Protein AF-X1MKN1-F1 (afdb_monomer)

Solvent-accessible surface area (backbone atoms only — not comparable to full-atom values): 3506 Å² total; per-residue (Å²): 95,77,47,78,36,78,45,21,51,38,94,65,38,38,55,53,50,49,48,46,68,72,75,50,82,60,65,33,36,36,29,25,11,71,54,42,66,53,17,44,50,52,42,63,75,69,64,51,91,40,52,44,59,36,75,41,63,87,86,73,72,130

Sequence (62 aa):
MRALVLGGAGAVCKETTRDLAEYSDYDEIVVADFNLEAATSLVKDIGDRRLTPLFFDAEEYG

Mean predicted aligned error: 2.13 Å

Radius of gyration: 10.83 Å; Cα contacts (8 Å, |Δi|>4): 106; chains: 1; bounding box: 24×25×29 Å

Structure (mmCIF, N/CA/C/O backbone):
data_AF-X1MKN1-F1
#
_entry.id   AF-X1MKN1-F1
#
loop_
_atom_site.group_PDB
_atom_site.id
_atom_site.type_symbol
_atom_site.label_atom_id
_atom_site.label_alt_id
_atom_site.label_comp_id
_atom_site.label_asym_id
_atom_site.label_entity_id
_atom_site.label_seq_id
_atom_site.pdbx_PDB_ins_code
_atom_site.Cartn_x
_atom_site.Cartn_y
_atom_site.Cartn_z
_atom_site.occupancy
_atom_site.B_iso_or_equiv
_atom_site.auth_seq_id
_atom_site.auth_comp_id
_atom_site.auth_asym_id
_atom_site.auth_atom_id
_atom_site.pdbx_PDB_model_num
ATOM 1 N N . MET A 1 1 ? -13.469 -9.589 4.156 1.00 92.94 1 MET A N 1
ATOM 2 C CA . MET A 1 1 ? -13.251 -9.525 2.692 1.00 92.94 1 MET A CA 1
ATOM 3 C C . MET A 1 1 ? -11.832 -9.022 2.415 1.00 92.94 1 MET A C 1
ATOM 5 O O . MET A 1 1 ? -11.260 -8.414 3.311 1.00 92.94 1 MET A O 1
ATOM 9 N N . ARG A 1 2 ? -11.243 -9.276 1.237 1.00 97.50 2 ARG A N 1
ATOM 10 C CA . ARG A 1 2 ? -9.854 -8.877 0.920 1.00 97.50 2 ARG A CA 1
ATOM 11 C C . ARG A 1 2 ? -9.804 -7.934 -0.279 1.00 97.50 2 ARG A C 1
ATOM 13 O O . ARG A 1 2 ? -10.588 -8.121 -1.208 1.00 97.50 2 ARG A O 1
ATOM 20 N N . ALA A 1 3 ? -8.872 -6.985 -0.263 1.00 97.75 3 ALA A N 1
ATOM 21 C CA . ALA A 1 3 ? -8.619 -6.054 -1.361 1.00 97.75 3 ALA A CA 1
ATOM 22 C C . ALA A 1 3 ? -7.157 -6.125 -1.831 1.00 97.75 3 ALA A C 1
ATOM 24 O O . ALA A 1 3 ? -6.246 -6.290 -1.022 1.00 97.75 3 ALA A O 1
ATOM 25 N N . LEU A 1 4 ? -6.942 -5.966 -3.138 1.00 97.56 4 LEU A N 1
ATOM 26 C CA . LEU A 1 4 ? -5.628 -5.795 -3.761 1.00 97.56 4 LEU A CA 1
ATOM 27 C C . LEU A 1 4 ? -5.596 -4.425 -4.442 1.00 97.56 4 LEU A C 1
ATOM 29 O O . LEU A 1 4 ? -6.418 -4.155 -5.317 1.00 97.56 4 LEU A O 1
ATOM 33 N N . VAL A 1 5 ? -4.648 -3.576 -4.054 1.00 97.25 5 VAL A N 1
ATOM 34 C CA . VAL A 1 5 ? -4.447 -2.239 -4.621 1.00 97.25 5 VAL A CA 1
ATOM 35 C C . VAL A 1 5 ? -3.198 -2.268 -5.498 1.00 97.25 5 VAL A C 1
ATOM 37 O O . VAL A 1 5 ? -2.081 -2.205 -4.989 1.00 97.25 5 VAL A O 1
ATOM 40 N N . LEU A 1 6 ? -3.391 -2.390 -6.813 1.00 96.88 6 LEU A N 1
ATOM 41 C CA . LEU A 1 6 ? -2.311 -2.382 -7.805 1.00 96.88 6 LEU A CA 1
ATOM 42 C C . LEU A 1 6 ? -1.811 -0.954 -8.063 1.00 96.88 6 LEU A C 1
ATOM 44 O O . LEU A 1 6 ? -2.605 -0.039 -8.285 1.00 96.88 6 LEU A O 1
ATOM 48 N N . GLY A 1 7 ? -0.491 -0.771 -8.029 1.00 97.38 7 GLY A N 1
ATOM 49 C CA . GLY A 1 7 ? 0.139 0.549 -8.030 1.00 97.38 7 GLY A CA 1
ATOM 50 C C . GLY A 1 7 ? -0.169 1.341 -6.757 1.00 97.38 7 GLY A C 1
ATOM 51 O O . GLY A 1 7 ? -0.249 2.568 -6.803 1.00 97.38 7 GLY A O 1
ATOM 52 N N . GLY A 1 8 ? -0.432 0.654 -5.639 1.00 9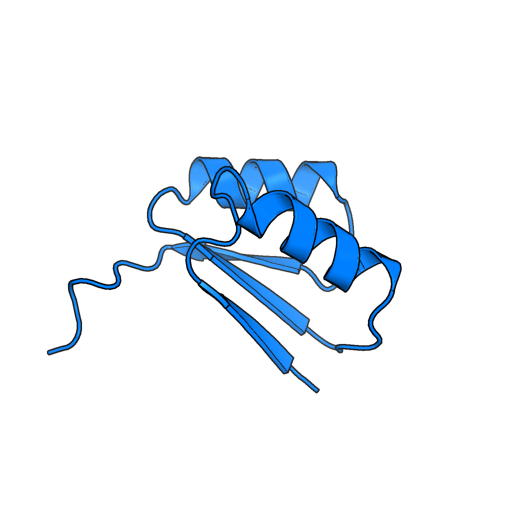7.44 8 GLY A N 1
ATOM 53 C CA . GLY A 1 8 ? -0.990 1.248 -4.423 1.00 97.44 8 GLY A CA 1
ATOM 54 C C . GLY A 1 8 ? -0.096 2.269 -3.714 1.00 97.44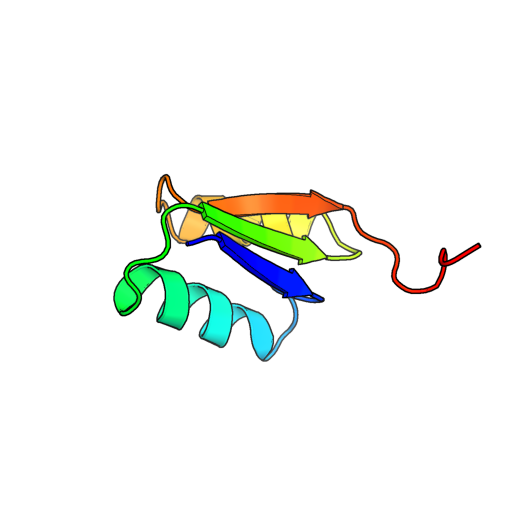 8 GLY A C 1
ATOM 55 O O . GLY A 1 8 ? -0.594 2.988 -2.846 1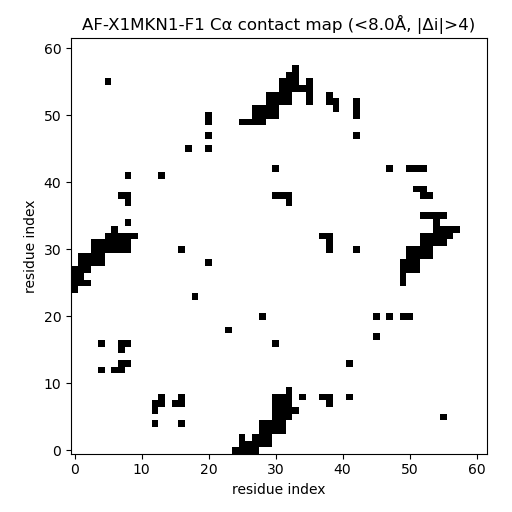.00 97.44 8 GLY A O 1
ATOM 56 N N . ALA A 1 9 ? 1.183 2.375 -4.092 1.00 97.94 9 ALA A N 1
ATOM 57 C CA . ALA A 1 9 ? 2.111 3.399 -3.614 1.00 97.94 9 ALA A CA 1
ATOM 58 C C . ALA A 1 9 ? 2.320 4.552 -4.616 1.00 97.94 9 ALA A C 1
ATOM 60 O O . ALA A 1 9 ? 3.024 5.520 -4.316 1.00 97.94 9 ALA A O 1
ATOM 61 N N . GLY A 1 10 ? 1.688 4.480 -5.791 1.00 96.75 10 GLY A N 1
ATOM 62 C CA . GLY A 1 10 ? 1.724 5.514 -6.817 1.00 96.75 10 GLY A CA 1
ATOM 63 C C . GLY A 1 10 ? 1.104 6.843 -6.370 1.00 96.75 10 GLY A C 1
ATOM 64 O O . GLY A 1 10 ? 0.370 6.924 -5.385 1.00 96.75 10 GLY A O 1
ATOM 65 N N . ALA A 1 11 ? 1.375 7.909 -7.131 1.00 94.38 11 ALA A N 1
ATOM 66 C CA . ALA A 1 11 ? 1.059 9.290 -6.748 1.00 94.38 11 ALA A CA 1
ATOM 67 C C . ALA A 1 11 ? -0.410 9.531 -6.352 1.00 94.38 11 ALA A C 1
ATOM 69 O O . ALA A 1 11 ? -0.661 10.302 -5.428 1.00 94.38 11 ALA A O 1
ATOM 70 N N . VAL A 1 12 ? -1.354 8.876 -7.037 1.00 94.19 12 VAL A N 1
ATOM 71 C CA . VAL A 1 12 ? -2.796 8.965 -6.752 1.00 94.19 12 VAL A CA 1
ATOM 72 C C . VAL A 1 12 ? -3.245 7.824 -5.841 1.00 94.19 12 VAL A C 1
ATOM 74 O O . VAL A 1 12 ? -3.869 8.069 -4.812 1.00 94.19 12 VAL A O 1
ATOM 77 N N . CYS A 1 13 ? -2.896 6.579 -6.177 1.00 96.19 13 CYS A N 1
ATOM 78 C CA . CYS A 1 13 ? -3.390 5.400 -5.466 1.00 96.19 13 CYS A CA 1
ATOM 79 C C . CYS A 1 13 ? -2.963 5.346 -3.995 1.00 96.19 13 CYS A C 1
ATOM 81 O O . CYS A 1 13 ? -3.672 4.748 -3.195 1.00 96.19 13 CYS A O 1
ATOM 83 N N . LYS A 1 14 ? -1.871 6.014 -3.600 1.00 97.12 14 LYS A N 1
ATOM 84 C CA . LYS A 1 14 ? -1.493 6.127 -2.185 1.00 97.12 14 LYS A CA 1
ATOM 85 C C . L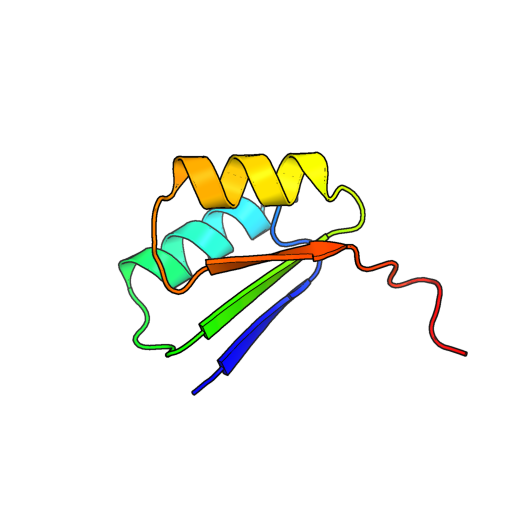YS A 1 14 ? -2.569 6.792 -1.321 1.00 97.12 14 LYS A C 1
ATOM 87 O O . LYS A 1 14 ? -2.651 6.507 -0.128 1.00 97.12 14 LYS A O 1
ATOM 92 N N . GLU A 1 15 ? -3.380 7.687 -1.887 1.00 97.88 15 GLU A N 1
ATOM 93 C CA . GLU A 1 15 ? -4.502 8.304 -1.173 1.00 97.88 15 GLU A CA 1
ATOM 94 C C . GLU A 1 15 ? -5.689 7.341 -1.106 1.00 97.88 15 GLU A C 1
ATOM 96 O O . GLU A 1 15 ? -6.306 7.221 -0.057 1.00 97.88 15 GLU A O 1
ATOM 101 N N . THR A 1 16 ? -5.932 6.550 -2.157 1.00 97.25 16 THR A N 1
ATOM 102 C CA . THR A 1 16 ? -6.893 5.435 -2.107 1.00 97.25 16 THR A CA 1
ATOM 103 C C . THR A 1 16 ? -6.500 4.397 -1.056 1.00 97.25 16 THR A C 1
ATOM 105 O O . THR A 1 16 ? -7.353 3.943 -0.306 1.00 97.25 16 THR A O 1
ATOM 108 N N . THR A 1 17 ? -5.217 4.048 -0.937 1.00 98.12 17 THR A N 1
ATOM 109 C CA . THR A 1 17 ? -4.726 3.137 0.109 1.00 98.12 17 THR A CA 1
ATOM 110 C C . THR A 1 17 ? -5.009 3.684 1.512 1.00 98.12 17 THR A C 1
ATOM 112 O O . THR A 1 17 ? -5.434 2.928 2.383 1.00 98.12 17 THR A O 1
ATOM 115 N N . ARG A 1 18 ? -4.825 4.996 1.731 1.00 98.44 18 ARG A N 1
ATOM 116 C CA . ARG A 1 18 ? -5.168 5.661 3.002 1.00 98.44 18 ARG A CA 1
ATOM 117 C C . ARG A 1 18 ? -6.668 5.659 3.263 1.00 98.44 18 ARG A C 1
ATOM 119 O O . ARG A 1 18 ? -7.083 5.335 4.366 1.00 98.44 18 ARG A O 1
ATOM 126 N N . ASP A 1 19 ? -7.460 5.981 2.249 1.00 98.31 19 ASP A N 1
ATOM 127 C CA . ASP A 1 19 ? -8.919 6.006 2.337 1.00 98.31 19 ASP A CA 1
ATOM 128 C C . ASP A 1 19 ? -9.487 4.621 2.675 1.00 98.31 19 ASP A C 1
ATOM 130 O O . ASP A 1 19 ? -10.292 4.483 3.592 1.00 98.31 19 ASP A O 1
ATOM 134 N N . LEU A 1 20 ? -8.982 3.569 2.023 1.00 97.94 20 LEU A N 1
ATOM 135 C CA . LEU A 1 20 ? -9.343 2.191 2.345 1.00 97.94 20 LEU A CA 1
ATOM 136 C C . LEU A 1 20 ? -8.942 1.818 3.777 1.00 97.94 20 LEU A C 1
ATOM 138 O O . LEU A 1 20 ? -9.729 1.184 4.479 1.00 97.94 20 LEU A O 1
ATOM 142 N N . ALA A 1 21 ? -7.751 2.204 4.230 1.00 98.19 21 ALA A N 1
ATOM 143 C CA . ALA A 1 21 ? -7.329 1.951 5.605 1.00 98.19 21 ALA A CA 1
ATOM 144 C C . ALA A 1 21 ? -8.197 2.700 6.633 1.00 98.19 21 ALA A C 1
ATOM 146 O O . ALA A 1 21 ? -8.491 2.157 7.689 1.00 98.19 21 ALA A O 1
ATOM 147 N N . GLU A 1 22 ? -8.665 3.907 6.334 1.00 98.38 22 GLU A N 1
ATOM 148 C CA . GLU A 1 22 ? -9.452 4.697 7.288 1.00 98.38 22 GLU A CA 1
ATOM 149 C C . GLU A 1 22 ? -10.939 4.307 7.297 1.00 98.38 22 GLU A C 1
ATOM 151 O O . GLU A 1 22 ? -11.549 4.171 8.357 1.00 98.38 22 GLU A O 1
ATOM 156 N N . TYR A 1 23 ? -11.538 4.107 6.121 1.00 98.12 23 TYR A N 1
ATOM 157 C CA . TYR A 1 23 ? -12.997 4.098 5.973 1.00 98.12 23 TYR A CA 1
ATOM 158 C C . TYR A 1 23 ? -13.594 2.762 5.527 1.00 98.12 23 TYR A C 1
ATOM 160 O O . TYR A 1 23 ? -14.818 2.636 5.479 1.00 98.12 23 TYR A O 1
ATOM 168 N N . SER A 1 24 ? -12.772 1.759 5.206 1.00 97.44 24 SER A N 1
ATOM 169 C CA . SER A 1 24 ? -13.267 0.429 4.831 1.00 97.44 24 SER A CA 1
ATOM 170 C C . SER A 1 24 ? -13.162 -0.587 5.970 1.00 97.44 24 SER A C 1
ATOM 172 O O . SER A 1 24 ? -12.393 -0.430 6.921 1.00 97.44 24 SER A O 1
ATOM 174 N N . ASP A 1 25 ? -13.901 -1.685 5.841 1.00 97.44 25 ASP A N 1
ATOM 175 C CA . ASP A 1 25 ? -13.957 -2.814 6.769 1.00 97.44 25 ASP A CA 1
ATOM 176 C C . ASP A 1 25 ? -13.324 -4.095 6.189 1.00 97.44 25 ASP A C 1
ATOM 178 O O . ASP A 1 25 ? -13.635 -5.207 6.620 1.00 97.44 25 ASP A O 1
ATOM 182 N N . TYR A 1 26 ? -12.402 -3.965 5.223 1.00 98.25 26 TYR A N 1
ATOM 183 C CA . TYR A 1 26 ? -11.632 -5.111 4.726 1.00 98.25 26 TYR A CA 1
ATOM 184 C C . TYR A 1 26 ? -10.840 -5.780 5.860 1.00 98.25 26 TYR A C 1
ATOM 186 O O . TYR A 1 26 ? -10.381 -5.114 6.786 1.00 98.25 26 TYR A O 1
ATOM 194 N N . ASP A 1 27 ? -10.654 -7.099 5.768 1.00 98.25 27 AS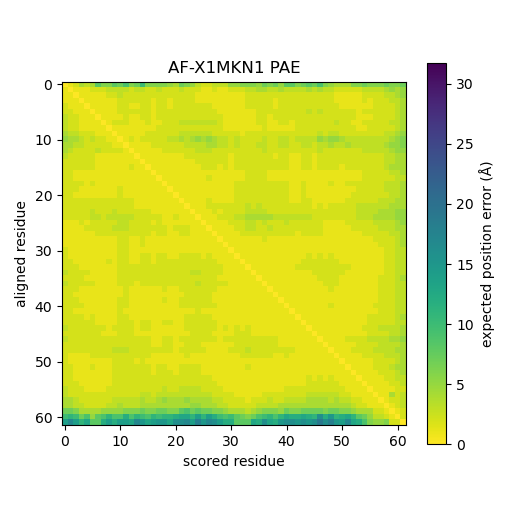P A N 1
ATOM 195 C CA . ASP A 1 27 ? -9.832 -7.873 6.712 1.00 98.25 27 ASP A CA 1
ATOM 196 C C . ASP A 1 27 ? -8.338 -7.756 6.378 1.00 98.25 27 ASP A C 1
ATOM 198 O O . ASP A 1 27 ? -7.488 -7.823 7.263 1.00 98.25 27 ASP A O 1
ATOM 202 N N . GLU A 1 28 ? -8.033 -7.603 5.087 1.00 98.31 28 GLU A N 1
ATOM 203 C CA . GLU A 1 28 ? -6.688 -7.518 4.521 1.00 98.31 28 GLU A CA 1
ATOM 204 C C . GLU A 1 28 ? -6.717 -6.619 3.279 1.00 98.31 28 GLU A C 1
ATOM 206 O O . GLU A 1 28 ? -7.598 -6.753 2.420 1.00 98.31 28 GLU A O 1
ATOM 211 N N . ILE A 1 29 ? -5.736 -5.725 3.186 1.00 98.62 29 ILE A N 1
ATOM 212 C CA . ILE A 1 29 ? -5.506 -4.840 2.048 1.00 98.62 29 ILE A CA 1
ATOM 213 C C . ILE A 1 29 ? -4.056 -5.047 1.598 1.00 98.62 29 ILE A C 1
ATOM 215 O O . ILE A 1 29 ? -3.107 -4.661 2.282 1.00 98.62 29 ILE A O 1
ATOM 219 N N . VAL A 1 30 ? -3.874 -5.665 0.438 1.00 98.56 30 VAL A N 1
ATOM 220 C CA . VAL A 1 30 ? -2.550 -5.871 -0.152 1.00 98.56 30 VAL A CA 1
ATOM 221 C C . VAL A 1 30 ? -2.205 -4.664 -1.018 1.00 98.56 30 VAL A C 1
ATOM 223 O O . VAL A 1 30 ? -2.914 -4.362 -1.977 1.00 98.56 30 VAL A O 1
ATOM 226 N N . VAL A 1 31 ? -1.115 -3.976 -0.687 1.00 98.56 31 VAL A N 1
ATOM 227 C CA . VAL A 1 31 ? -0.584 -2.837 -1.444 1.00 98.56 31 VAL A CA 1
ATOM 228 C C . VAL A 1 31 ? 0.473 -3.371 -2.401 1.00 98.56 31 VAL A C 1
ATOM 230 O O . VAL A 1 31 ? 1.627 -3.563 -2.018 1.00 98.56 31 VAL A O 1
ATOM 233 N N . ALA A 1 32 ? 0.056 -3.660 -3.630 1.00 98.25 32 ALA A N 1
ATOM 234 C CA . ALA A 1 32 ? 0.921 -4.200 -4.667 1.00 98.25 32 ALA A CA 1
ATOM 235 C C . ALA A 1 32 ? 1.508 -3.071 -5.513 1.00 98.25 32 ALA A C 1
ATOM 237 O O . ALA A 1 32 ? 0.771 -2.250 -6.059 1.00 98.25 32 ALA A O 1
ATOM 238 N N . ASP A 1 33 ? 2.830 -3.023 -5.628 1.00 98.38 33 ASP A N 1
ATOM 239 C CA . ASP A 1 33 ? 3.525 -1.999 -6.405 1.00 98.38 33 ASP A CA 1
ATOM 240 C C . ASP A 1 33 ? 4.832 -2.554 -6.982 1.00 98.38 33 ASP A C 1
ATOM 242 O O . ASP A 1 33 ? 5.469 -3.422 -6.378 1.00 98.38 33 ASP A O 1
ATOM 246 N N . PHE A 1 34 ? 5.254 -2.027 -8.132 1.00 97.88 34 PHE A N 1
ATOM 247 C CA . PHE A 1 34 ? 6.564 -2.341 -8.702 1.00 97.88 34 PHE A CA 1
ATOM 248 C C . PHE A 1 34 ? 7.678 -1.817 -7.783 1.00 97.88 34 PHE A C 1
ATOM 250 O O . PHE A 1 34 ? 8.713 -2.457 -7.597 1.00 97.88 34 PHE A O 1
ATOM 257 N N . ASN A 1 35 ? 7.455 -0.663 -7.142 1.00 98.19 35 ASN A N 1
ATOM 258 C CA . ASN A 1 35 ? 8.365 -0.128 -6.140 1.00 98.19 35 ASN A CA 1
ATOM 259 C C . ASN A 1 35 ? 7.996 -0.640 -4.737 1.00 98.19 35 ASN A C 1
ATOM 261 O O . ASN A 1 35 ? 7.269 0.009 -3.978 1.00 98.19 35 ASN A O 1
ATOM 265 N N . LEU A 1 36 ? 8.552 -1.800 -4.368 1.00 98.50 36 LEU A N 1
ATOM 266 C CA . LEU A 1 36 ? 8.334 -2.414 -3.053 1.00 98.50 36 LEU A CA 1
ATOM 267 C C . LEU A 1 36 ? 8.755 -1.505 -1.887 1.00 98.50 36 LEU A C 1
ATOM 269 O O . LEU A 1 36 ? 8.131 -1.536 -0.824 1.00 98.50 36 LEU A O 1
ATOM 273 N N . GLU A 1 37 ? 9.802 -0.698 -2.057 1.00 98.56 37 GLU A N 1
ATOM 274 C CA . GLU A 1 37 ? 10.262 0.223 -1.016 1.00 98.56 37 GLU A CA 1
ATOM 275 C C . GLU A 1 37 ? 9.215 1.312 -0.750 1.00 98.56 37 GLU A C 1
ATOM 277 O O . GLU A 1 37 ? 8.856 1.548 0.406 1.00 98.56 37 GLU A O 1
ATOM 282 N N . ALA A 1 38 ? 8.648 1.902 -1.807 1.00 98.44 38 ALA A N 1
ATOM 283 C CA . ALA A 1 38 ? 7.575 2.886 -1.693 1.00 98.44 38 ALA A CA 1
ATOM 284 C C . ALA A 1 38 ? 6.319 2.293 -1.033 1.00 98.44 38 ALA A C 1
ATOM 286 O O . ALA A 1 38 ? 5.757 2.910 -0.126 1.00 98.44 38 ALA A O 1
ATOM 287 N N . ALA A 1 39 ? 5.914 1.077 -1.420 1.00 98.62 39 ALA A N 1
ATOM 288 C CA . ALA A 1 39 ? 4.803 0.374 -0.774 1.00 98.62 39 ALA A CA 1
ATOM 289 C C . ALA A 1 39 ? 5.088 0.098 0.708 1.00 98.62 39 ALA A C 1
ATOM 291 O O . ALA A 1 39 ? 4.243 0.348 1.565 1.00 98.62 39 ALA A O 1
ATOM 292 N N . THR A 1 40 ? 6.301 -0.351 1.033 1.00 98.75 40 THR A N 1
ATOM 293 C CA . THR A 1 40 ? 6.712 -0.621 2.417 1.00 98.75 40 THR A CA 1
ATOM 294 C C . THR A 1 40 ? 6.715 0.649 3.266 1.00 98.75 40 THR A C 1
ATOM 296 O O . THR A 1 40 ? 6.262 0.609 4.410 1.00 98.75 40 THR A O 1
ATOM 299 N N . SER A 1 41 ? 7.202 1.773 2.728 1.00 98.62 41 SER A N 1
ATOM 300 C CA . SER A 1 41 ? 7.157 3.067 3.419 1.00 98.62 41 SER A CA 1
ATOM 301 C C . SER A 1 41 ? 5.717 3.500 3.667 1.00 98.62 41 SER A C 1
ATOM 303 O O . SER A 1 41 ? 5.368 3.800 4.802 1.00 98.62 41 SER A O 1
ATOM 305 N N . LEU A 1 42 ? 4.856 3.445 2.644 1.00 98.56 42 LEU A N 1
ATOM 306 C CA . LEU A 1 42 ? 3.453 3.839 2.769 1.00 98.56 42 LEU A CA 1
ATOM 307 C C . LEU A 1 42 ? 2.718 3.018 3.837 1.00 98.56 42 LEU A C 1
ATOM 309 O O . LEU A 1 42 ? 2.015 3.586 4.667 1.00 98.56 42 LEU A O 1
ATOM 313 N N . VAL A 1 43 ? 2.892 1.694 3.845 1.00 98.56 43 VAL A N 1
ATOM 314 C CA . VAL A 1 43 ? 2.254 0.817 4.839 1.00 98.56 43 V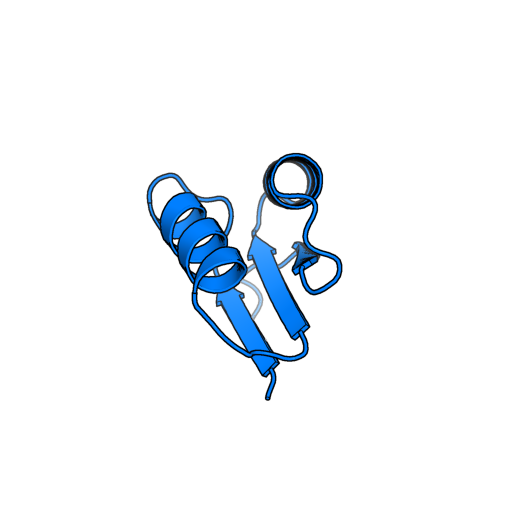AL A CA 1
ATOM 315 C C . VAL A 1 43 ? 2.731 1.137 6.258 1.00 98.56 43 VAL A C 1
ATOM 317 O O . VAL A 1 43 ? 1.913 1.202 7.176 1.00 98.56 43 VAL A O 1
ATOM 320 N N . LYS A 1 44 ? 4.034 1.385 6.447 1.00 98.56 44 LYS A N 1
ATOM 321 C CA . LYS A 1 44 ? 4.590 1.794 7.748 1.00 98.56 44 LYS A CA 1
ATOM 322 C C . LYS A 1 44 ? 4.058 3.151 8.204 1.00 98.56 44 LYS A C 1
ATOM 324 O O . LYS A 1 44 ? 3.742 3.293 9.380 1.00 98.56 44 LYS A O 1
ATOM 329 N N . ASP A 1 45 ? 3.946 4.107 7.286 1.00 98.44 45 ASP A N 1
ATOM 330 C CA . ASP A 1 45 ? 3.457 5.457 7.573 1.00 98.44 45 ASP A CA 1
ATOM 331 C C . ASP A 1 45 ? 1.967 5.462 7.946 1.00 98.44 45 ASP A C 1
ATOM 333 O O . ASP A 1 45 ? 1.554 6.243 8.800 1.00 98.44 45 ASP A O 1
ATOM 337 N N . ILE A 1 46 ? 1.157 4.590 7.328 1.00 98.31 46 ILE A N 1
ATOM 338 C CA . ILE A 1 46 ? -0.268 4.434 7.664 1.00 98.31 46 ILE A CA 1
ATOM 339 C C . ILE A 1 46 ? -0.444 3.684 8.992 1.00 98.31 46 ILE A C 1
ATOM 341 O O . ILE A 1 46 ? -1.303 4.045 9.792 1.00 98.31 46 ILE A O 1
ATOM 345 N N . GLY A 1 47 ? 0.352 2.640 9.245 1.00 98.38 47 GLY A N 1
ATOM 346 C CA . GLY A 1 47 ? 0.341 1.914 10.521 1.00 98.38 47 GLY A CA 1
ATOM 347 C C . GLY A 1 47 ? -0.882 1.016 10.762 1.00 98.38 47 GLY A C 1
ATOM 348 O O . GLY A 1 47 ? -1.072 0.536 11.880 1.00 98.38 47 GLY A O 1
ATOM 349 N N . ASP A 1 48 ? -1.703 0.753 9.741 1.00 98.38 48 ASP A N 1
ATOM 350 C CA . ASP A 1 48 ? -2.836 -0.173 9.842 1.00 98.38 48 ASP A CA 1
ATOM 351 C C . ASP A 1 48 ? -2.360 -1.630 9.699 1.00 98.38 48 ASP A C 1
ATOM 353 O O . ASP A 1 48 ? -1.763 -2.016 8.693 1.00 98.38 48 ASP A O 1
ATOM 357 N N . ARG A 1 49 ? -2.681 -2.470 10.693 1.00 97.88 49 ARG A N 1
ATOM 358 C CA . ARG A 1 49 ? -2.340 -3.905 10.726 1.00 97.88 49 ARG A CA 1
ATOM 359 C C . ARG A 1 49 ? -2.917 -4.721 9.564 1.00 97.88 49 ARG A C 1
ATOM 361 O O . ARG A 1 49 ? -2.532 -5.874 9.392 1.00 97.88 49 ARG A O 1
ATOM 368 N N . ARG A 1 50 ? -3.903 -4.182 8.846 1.00 98.50 50 ARG A N 1
ATOM 369 C CA . ARG A 1 50 ? -4.549 -4.828 7.699 1.00 98.50 50 ARG A CA 1
ATOM 370 C C . ARG A 1 50 ? -3.761 -4.654 6.407 1.00 98.50 50 ARG A C 1
ATOM 372 O O . ARG A 1 50 ? -4.029 -5.374 5.449 1.00 98.50 50 ARG A O 1
ATOM 379 N N . LEU A 1 51 ? -2.823 -3.709 6.365 1.00 98.69 51 LEU A N 1
ATOM 380 C CA . LEU A 1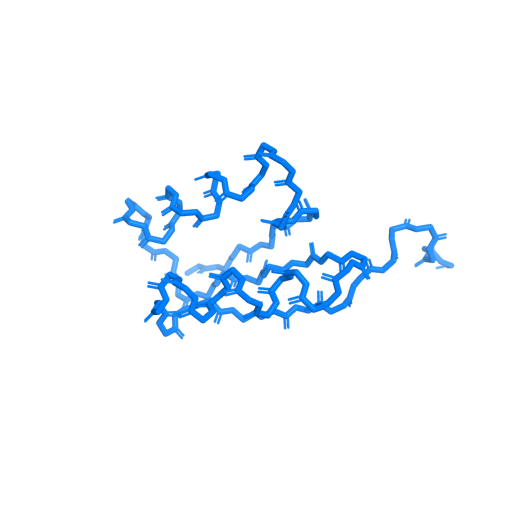 51 ? -2.036 -3.409 5.179 1.00 98.69 51 LEU A CA 1
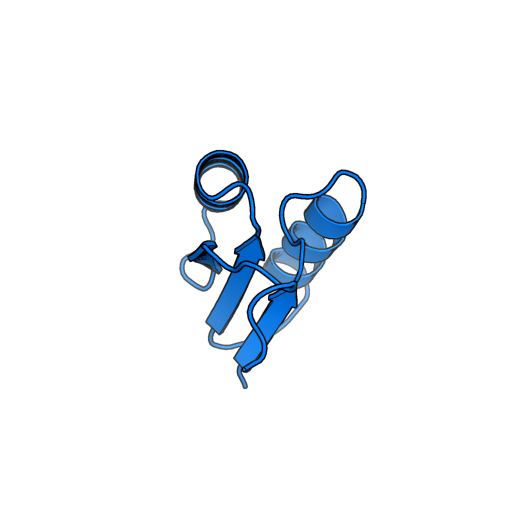ATOM 381 C C . LEU A 1 51 ? -0.797 -4.302 5.084 1.00 98.69 51 LEU A C 1
ATOM 383 O O . LEU A 1 51 ? -0.022 -4.408 6.032 1.00 98.69 51 LEU A O 1
ATOM 387 N N . THR A 1 52 ? -0.574 -4.893 3.910 1.00 98.62 52 THR A N 1
ATOM 388 C CA . THR A 1 52 ? 0.639 -5.671 3.606 1.00 98.62 52 THR A CA 1
ATOM 389 C C . THR A 1 52 ? 1.240 -5.212 2.275 1.00 98.62 52 THR A C 1
ATOM 391 O O . THR A 1 52 ? 0.522 -5.217 1.274 1.00 98.62 52 THR A O 1
ATOM 394 N N . PRO A 1 53 ? 2.528 -4.816 2.217 1.00 98.62 53 PRO A N 1
ATOM 395 C CA . PRO A 1 53 ? 3.176 -4.464 0.959 1.00 98.62 53 PRO A CA 1
ATOM 396 C C . PRO A 1 53 ? 3.545 -5.727 0.167 1.00 98.62 53 PRO A C 1
ATOM 398 O O . PRO A 1 53 ? 3.982 -6.724 0.743 1.00 98.62 53 PRO A O 1
ATOM 401 N N . LEU A 1 54 ? 3.408 -5.672 -1.157 1.00 98.50 54 LEU A N 1
ATOM 402 C CA . LEU A 1 54 ? 3.755 -6.758 -2.073 1.00 98.50 54 LEU A CA 1
ATOM 403 C C . LEU A 1 54 ? 4.471 -6.189 -3.304 1.00 98.50 54 LEU A C 1
ATOM 405 O O . LEU A 1 54 ? 3.986 -5.245 -3.922 1.00 98.50 54 LEU A O 1
ATOM 409 N N . PHE A 1 55 ? 5.610 -6.777 -3.677 1.00 98.25 55 PHE A N 1
ATOM 410 C CA . PHE A 1 55 ? 6.209 -6.500 -4.982 1.00 98.25 55 PHE A CA 1
ATOM 411 C C . PHE A 1 55 ? 5.335 -7.134 -6.059 1.00 98.25 55 PHE A C 1
ATOM 413 O O . PHE A 1 55 ? 5.010 -8.319 -5.963 1.00 98.25 55 PHE A O 1
ATOM 420 N N . PHE A 1 56 ? 4.975 -6.360 -7.076 1.00 97.69 56 PHE A N 1
ATOM 421 C CA . PHE A 1 56 ? 4.221 -6.868 -8.210 1.00 97.69 56 PHE A CA 1
ATOM 422 C C . PHE A 1 56 ? 4.642 -6.159 -9.494 1.00 97.69 56 PHE A C 1
ATOM 424 O O . PHE A 1 56 ? 4.560 -4.932 -9.578 1.00 97.69 56 PHE A O 1
ATOM 431 N N . ASP A 1 57 ? 5.045 -6.941 -10.492 1.00 96.94 57 ASP A N 1
ATOM 432 C CA . ASP A 1 57 ? 5.258 -6.471 -11.855 1.00 96.94 57 ASP A CA 1
ATOM 433 C C . ASP A 1 57 ? 4.038 -6.832 -12.710 1.00 96.94 57 ASP A C 1
ATOM 435 O O . ASP A 1 57 ? 3.719 -8.003 -12.906 1.00 96.94 57 ASP A O 1
ATOM 439 N N . ALA A 1 58 ? 3.328 -5.814 -13.200 1.00 93.75 58 ALA A N 1
ATOM 440 C CA . ALA A 1 58 ? 2.143 -6.008 -14.030 1.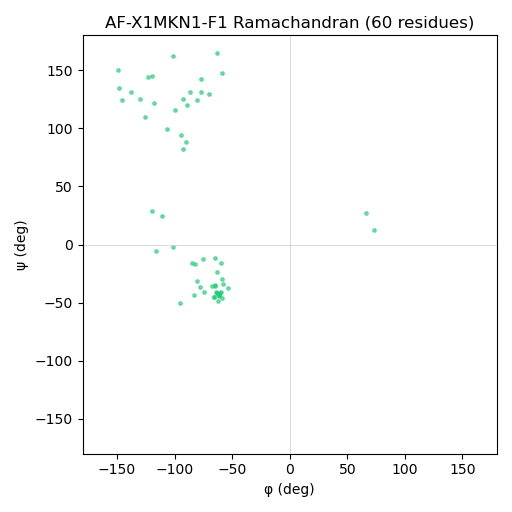00 93.75 58 ALA A CA 1
ATOM 441 C C . ALA A 1 58 ? 2.477 -6.426 -15.472 1.00 93.75 58 ALA A C 1
ATOM 443 O O . ALA A 1 58 ? 1.573 -6.827 -16.208 1.00 93.75 58 ALA A O 1
ATOM 444 N N . GLU A 1 59 ? 3.743 -6.331 -15.885 1.00 94.81 59 GLU A N 1
ATOM 445 C CA . GLU A 1 59 ? 4.208 -6.766 -17.201 1.00 94.81 59 GLU A CA 1
ATOM 446 C C . GLU A 1 59 ? 4.535 -8.273 -17.236 1.00 94.81 59 GLU A C 1
ATOM 448 O O . GLU A 1 59 ? 4.562 -8.869 -18.314 1.00 94.81 59 GLU A O 1
ATOM 453 N N . GLU A 1 60 ? 4.686 -8.928 -16.076 1.00 91.88 60 GLU A N 1
ATOM 454 C CA . GLU A 1 60 ? 4.898 -10.377 -15.949 1.00 91.88 60 GLU A CA 1
ATOM 455 C C . GLU A 1 60 ? 3.567 -11.138 -15.761 1.00 91.88 60 GLU A C 1
ATOM 457 O O . GLU A 1 60 ? 3.173 -11.492 -14.651 1.00 91.88 60 GLU A O 1
ATOM 462 N N . TYR A 1 61 ? 2.856 -11.418 -16.860 1.00 82.00 61 TYR A N 1
ATOM 463 C CA . TYR A 1 61 ? 1.529 -12.072 -16.852 1.00 82.00 61 TYR A CA 1
ATOM 464 C C . TYR A 1 61 ? 1.468 -13.408 -17.620 1.00 82.00 61 TYR A C 1
ATOM 466 O O . TYR A 1 61 ? 0.415 -13.744 -18.159 1.00 82.00 61 TYR A O 1
ATOM 474 N N . GLY A 1 62 ? 2.599 -14.123 -17.693 1.00 74.44 62 GLY A N 1
ATOM 475 C CA . GLY A 1 62 ? 2.830 -15.315 -18.533 1.00 74.44 62 GLY A CA 1
ATOM 476 C C . GLY A 1 62 ? 1.703 -16.343 -18.648 1.00 74.44 62 GLY A C 1
ATOM 477 O O . GLY A 1 62 ? 0.926 -16.525 -17.686 1.00 74.44 62 GLY A O 1
#

pLDDT: mean 96.99, std 3.78, range [74.44, 98.75]

InterPro domains:
  IPR005097 Saccharopine dehydrogenase, NADP binding domain [PF03435] (4-61)
  IPR036291 NAD(P)-binding domain superfamily [SSF51735] (1-54)

Organism: NCBI:txid412755

Secondary structure (DSSP, 8-state):
-EEEEETTTSTTHHHHHHHHHHH---SEEEEEES-HHHHHHHHHHH--TTEEEEE--TT---

Nearest PDB structures (foldseek):
  8deb-assembly1_B-2  TM=8.976E-01  e=3.996E-03  Bacteroides fragilis
  2gn4-assembly1_A  TM=8.960E-01  e=5.942E-03  Helicobacter pylori
  6jzu-assembly1_A  TM=8.224E-01  e=3.315E-02  Synechococcus elongatus PCC 7942 = FACHB-805
  7krm-assembly1_C  TM=8.064E-01  e=5.266E-02  Acinetobacter baumannii
  6jzz-assembly1_A  TM=8.128E-01  e=4.929E-02  Synechococcus elongatus PCC 7942 = FACHB-805

Foldseek 3Di:
DEEEQEQCLDPPNLVVVLCCLPPNDHQAYEDEYCPQVSQVVSCVVSVRPRYDYDYDDPVPPD